Protein AF-D4ZJZ7-F1 (afdb_monomer)

Sequence (142 aa):
MDLTLYVKFFLGLVAIINPVGLLPVFVTLTSHQNDIERNHTGKVANFAVVVILLVTIFAGQHILNMFSISLSAFRIAGGSLISIIAMSMLQGKLGEVKRNKEEDRESSGMESVAVVPLALPLMAGPGAISSVIVSAAENTPL

Organism: Shewanella violacea (strain JCM 10179 / CIP 106290 / LMG 19151 / DSS12) (NCBI:txid637905)

Secondary structure (DSSP, 8-state):
--HHHHHHHHHHHHHHH-HHHHHHHHHHHTTTS-HHHHHHHHHHHHHHHHHHHHHHHHHHHHHHHHTT--HHHHHHHHHHHHHHHHHHHHTTGGGTTT--TTGGGT--SHHHHIIIIIIIIIIS-HHHHHHHHHHHHHH---

Radius of gyration: 16.48 Å; Cα contacts (8 Å, |Δi|>4): 93; chains: 1; bounding box: 47×32×45 Å

Foldseek 3Di:
DPVVLVVVLVVVLCVLLVVVVCVVVLCVLCVVPDPVLSVVLQVLLVVLLVVLLVCLLPCVVVVCVVVVHDLVNLLVVLVVVSVVVVVCVVVVNPVPVQPPVVVVPPDPDSSCVSVPPRNPCNRVNSNSSSSSNSSSVVPDDD

Mean predicted aligned error: 7.17 Å

InterPro domains:
  IPR002771 Multiple antibiotic resistance (MarC)-related [PF01914] (4-139)
  IPR002771 Multiple antibiotic resistance (MarC)-related [PTHR33508] (2-139)
  IPR002771 Multiple antibiotic resistance (MarC)-related [TIGR00427] (1-139)

Structure (mmCIF, N/CA/C/O backbone):
data_AF-D4ZJZ7-F1
#
_entry.id   AF-D4ZJZ7-F1
#
loop_
_atom_site.group_PDB
_atom_site.id
_atom_site.type_symbol
_atom_site.label_atom_id
_atom_site.label_alt_id
_atom_site.label_comp_id
_atom_site.label_asym_id
_atom_site.label_entity_id
_atom_site.label_seq_id
_atom_site.pdbx_PDB_ins_code
_atom_site.Cartn_x
_atom_site.Cartn_y
_atom_site.Cartn_z
_atom_site.occupancy
_atom_site.B_iso_or_equiv
_atom_site.auth_seq_id
_atom_site.auth_comp_id
_atom_site.auth_asym_id
_atom_site.auth_atom_id
_atom_site.pdbx_PDB_model_num
ATOM 1 N N . MET A 1 1 ? -25.473 -5.967 2.820 1.00 59.66 1 MET A N 1
ATOM 2 C CA . MET A 1 1 ? -24.189 -5.544 2.225 1.00 59.66 1 MET A CA 1
ATOM 3 C C . MET A 1 1 ? -24.482 -4.457 1.215 1.00 59.66 1 MET A C 1
ATOM 5 O O . MET A 1 1 ? -25.164 -4.730 0.236 1.00 59.66 1 MET A O 1
ATOM 9 N N . ASP A 1 2 ? -24.054 -3.229 1.486 1.00 82.44 2 ASP A N 1
ATOM 10 C CA . ASP A 1 2 ? -24.310 -2.098 0.596 1.00 82.44 2 ASP A CA 1
ATOM 11 C C . ASP A 1 2 ? -23.250 -2.094 -0.516 1.00 82.44 2 ASP A C 1
ATOM 13 O O . ASP A 1 2 ? -22.103 -1.708 -0.294 1.00 82.44 2 ASP A O 1
ATOM 17 N N . LEU A 1 3 ? -23.598 -2.600 -1.706 1.00 85.81 3 LEU A N 1
ATOM 18 C CA . LEU A 1 3 ? -22.697 -2.666 -2.870 1.00 85.81 3 LEU A CA 1
ATOM 19 C C . LEU A 1 3 ? -22.054 -1.300 -3.164 1.00 85.81 3 LEU A C 1
ATOM 21 O O . LEU A 1 3 ? -20.886 -1.216 -3.543 1.00 85.81 3 LEU A O 1
ATOM 25 N N . THR A 1 4 ? -22.804 -0.228 -2.914 1.00 88.69 4 THR A N 1
ATOM 26 C CA . THR A 1 4 ? -22.370 1.163 -3.051 1.00 88.69 4 THR A CA 1
ATOM 27 C C . THR A 1 4 ? -21.122 1.467 -2.226 1.00 88.69 4 THR A C 1
ATOM 29 O O . THR A 1 4 ? -20.234 2.183 -2.692 1.00 88.69 4 THR A O 1
ATOM 32 N N . LEU A 1 5 ? -21.033 0.928 -1.007 1.00 86.31 5 LEU A N 1
ATOM 33 C CA . LEU A 1 5 ? -19.902 1.146 -0.110 1.00 86.31 5 LEU A CA 1
ATOM 34 C C . LEU A 1 5 ? -18.630 0.496 -0.662 1.00 86.31 5 LEU A C 1
ATOM 36 O O . LEU A 1 5 ? -17.591 1.151 -0.743 1.00 86.31 5 LEU A O 1
ATOM 40 N N . TYR A 1 6 ? -18.724 -0.761 -1.100 1.00 86.88 6 TYR A N 1
ATOM 41 C CA . TYR A 1 6 ? -17.584 -1.485 -1.665 1.00 86.88 6 TYR A CA 1
ATOM 42 C C . TYR A 1 6 ? -17.080 -0.844 -2.956 1.00 86.88 6 TYR A C 1
ATOM 44 O O . TYR A 1 6 ? -15.872 -0.711 -3.138 1.00 86.88 6 TYR A O 1
ATOM 52 N N . VAL A 1 7 ? -17.985 -0.379 -3.823 1.00 91.69 7 VAL A N 1
ATOM 53 C CA . VAL A 1 7 ? -17.611 0.336 -5.052 1.00 91.69 7 VAL A CA 1
ATOM 54 C C . VAL A 1 7 ? -16.898 1.650 -4.728 1.00 91.69 7 VAL A C 1
ATOM 56 O O . VAL A 1 7 ? -15.852 1.931 -5.309 1.00 91.69 7 VAL A O 1
ATOM 59 N N . LYS A 1 8 ? -17.407 2.443 -3.775 1.00 90.19 8 LYS A N 1
ATOM 60 C CA . LYS A 1 8 ? -16.751 3.692 -3.345 1.00 90.19 8 LYS A CA 1
ATOM 61 C C . LYS A 1 8 ? -15.355 3.438 -2.784 1.00 90.19 8 LYS A C 1
ATOM 63 O O . LYS A 1 8 ? -14.417 4.138 -3.159 1.00 90.19 8 LYS A O 1
ATOM 68 N N . PHE A 1 9 ? -15.217 2.433 -1.921 1.00 90.38 9 PHE A N 1
ATOM 69 C CA . PHE A 1 9 ? -13.924 2.061 -1.358 1.00 90.38 9 PHE A CA 1
ATOM 70 C C . PHE A 1 9 ? -12.950 1.591 -2.441 1.00 90.38 9 PHE A C 1
ATOM 72 O O . PHE A 1 9 ? -11.819 2.064 -2.487 1.00 90.38 9 PHE A O 1
ATOM 79 N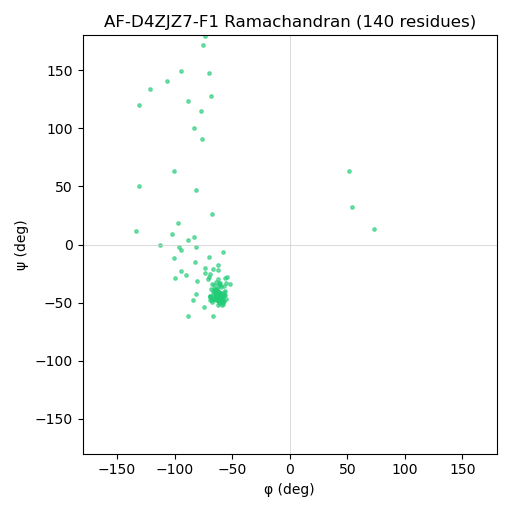 N . PHE A 1 10 ? -13.399 0.726 -3.353 1.00 90.56 10 PHE A N 1
ATOM 80 C CA . PHE A 1 10 ? -12.587 0.244 -4.466 1.00 90.56 10 PHE A CA 1
ATOM 81 C C . PHE A 1 10 ? -12.087 1.392 -5.350 1.00 90.56 10 PHE A C 1
ATOM 83 O O . PHE A 1 10 ? -10.896 1.472 -5.638 1.00 90.56 10 PHE A O 1
ATOM 90 N N . LEU A 1 11 ? -12.969 2.322 -5.730 1.00 93.56 11 LEU A N 1
ATOM 91 C CA . LEU A 1 11 ? -12.586 3.500 -6.511 1.00 93.56 11 LEU A CA 1
ATOM 92 C C . LEU A 1 11 ? -11.592 4.391 -5.754 1.00 93.56 11 LEU A C 1
ATOM 94 O O . LEU A 1 11 ? -10.615 4.853 -6.342 1.00 93.56 11 LEU A O 1
ATOM 98 N N . GLY A 1 12 ? -11.803 4.593 -4.449 1.00 91.88 12 GLY A N 1
ATOM 99 C CA . GLY A 1 12 ? -10.862 5.314 -3.592 1.00 91.88 12 GLY A CA 1
ATOM 100 C C . GLY A 1 12 ? -9.493 4.636 -3.533 1.00 91.88 12 GLY A C 1
ATOM 101 O O . GLY A 1 12 ? -8.467 5.294 -3.683 1.00 91.88 12 GLY A O 1
ATOM 102 N N . LEU A 1 13 ? -9.464 3.311 -3.397 1.00 91.69 13 LEU A N 1
ATOM 103 C CA . LEU A 1 13 ? -8.234 2.528 -3.364 1.00 91.69 13 LEU A CA 1
ATOM 104 C C . LEU A 1 13 ? -7.480 2.599 -4.700 1.00 91.69 13 LEU A C 1
ATOM 106 O O . LEU A 1 13 ? -6.269 2.803 -4.699 1.00 91.69 13 LEU A O 1
ATOM 110 N N . VAL A 1 14 ? -8.179 2.507 -5.837 1.00 91.94 14 VAL A N 1
ATOM 111 C CA . VAL A 1 14 ? -7.579 2.682 -7.174 1.00 91.94 14 VAL A CA 1
ATOM 112 C C . VAL A 1 14 ? -6.978 4.080 -7.329 1.00 91.94 14 VAL A C 1
ATOM 114 O O . VAL A 1 14 ? -5.867 4.209 -7.846 1.00 91.94 14 VAL A O 1
ATOM 117 N N . ALA A 1 15 ? -7.669 5.118 -6.850 1.00 90.75 15 ALA A N 1
ATOM 118 C CA . ALA A 1 15 ? -7.161 6.486 -6.881 1.00 90.75 15 ALA A CA 1
ATOM 119 C C . ALA A 1 15 ? -5.893 6.655 -6.025 1.00 90.75 15 ALA A C 1
ATOM 121 O O . ALA A 1 15 ? -4.952 7.318 -6.452 1.00 90.75 15 ALA A O 1
ATOM 122 N N . ILE A 1 16 ? -5.846 6.020 -4.850 1.00 89.06 16 ILE A N 1
ATOM 123 C CA . ILE A 1 16 ? -4.690 6.057 -3.944 1.00 89.06 16 ILE A CA 1
ATOM 124 C C . ILE A 1 16 ? -3.494 5.294 -4.520 1.00 89.06 16 ILE A C 1
ATOM 126 O O . ILE A 1 16 ? -2.374 5.795 -4.464 1.00 89.06 16 ILE A O 1
ATOM 130 N N . ILE A 1 17 ? -3.718 4.097 -5.071 1.00 90.56 17 ILE A N 1
ATOM 131 C CA . ILE A 1 17 ? -2.660 3.283 -5.690 1.00 90.56 17 ILE A CA 1
ATOM 132 C C . ILE A 1 17 ? -2.104 3.980 -6.938 1.00 90.56 17 I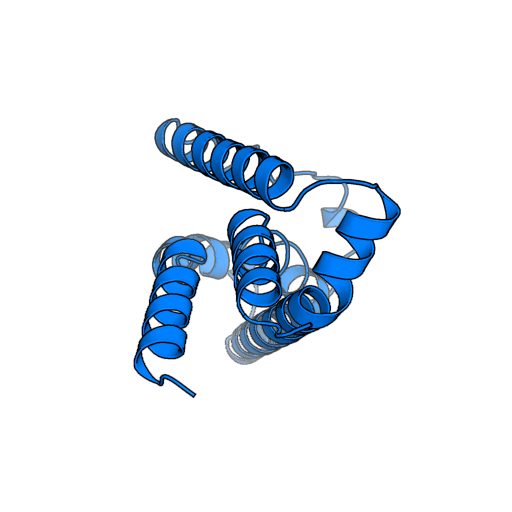LE A C 1
ATOM 134 O O . ILE A 1 17 ? -0.913 3.883 -7.211 1.00 90.56 17 ILE A O 1
ATOM 138 N N . ASN A 1 18 ? -2.953 4.694 -7.685 1.00 90.44 18 ASN A N 1
ATOM 139 C CA . ASN A 1 18 ? -2.585 5.426 -8.896 1.00 90.44 18 ASN A CA 1
ATOM 140 C C . ASN A 1 18 ? -1.807 4.559 -9.918 1.00 90.44 18 ASN A C 1
ATOM 142 O O . ASN A 1 18 ? -0.651 4.850 -10.247 1.00 90.44 18 ASN A O 1
ATOM 146 N N . PRO A 1 19 ? -2.429 3.493 -10.461 1.00 88.38 19 PRO A N 1
ATOM 147 C CA . PRO A 1 19 ? -1.754 2.575 -11.379 1.00 88.38 19 PRO A CA 1
ATOM 148 C C . PRO A 1 19 ? -1.246 3.272 -12.648 1.00 88.38 19 PRO A C 1
ATOM 150 O O . PRO A 1 19 ? -0.186 2.920 -13.158 1.00 88.38 19 PRO A O 1
ATOM 153 N N . VAL A 1 20 ? -1.960 4.295 -13.134 1.00 89.69 20 VAL A N 1
ATOM 154 C CA . VAL A 1 20 ? -1.558 5.076 -14.315 1.00 89.69 20 VAL A CA 1
ATOM 155 C C . VAL A 1 20 ? -0.271 5.853 -14.040 1.00 89.69 20 VAL A C 1
ATOM 157 O O . VAL A 1 20 ? 0.657 5.809 -14.846 1.00 89.69 20 VAL A O 1
ATOM 160 N N . GLY A 1 21 ? -0.176 6.514 -12.883 1.00 86.88 21 GLY A N 1
ATOM 161 C CA . GLY A 1 21 ? 1.035 7.224 -12.469 1.00 86.88 21 GLY A CA 1
ATOM 162 C C . GLY A 1 21 ? 2.228 6.305 -12.194 1.00 86.88 21 GLY A C 1
ATOM 163 O O . GLY A 1 21 ? 3.369 6.754 -12.269 1.00 86.88 21 GLY A O 1
ATOM 164 N N . LEU A 1 22 ? 1.985 5.020 -11.922 1.00 88.25 22 LEU A N 1
ATOM 165 C CA . LEU A 1 22 ? 3.025 4.010 -11.721 1.00 88.25 22 LEU A CA 1
ATOM 166 C C . LEU A 1 22 ? 3.579 3.418 -13.026 1.00 88.25 22 LEU A C 1
ATOM 168 O O . LEU A 1 22 ? 4.657 2.823 -12.992 1.00 88.25 22 LEU A O 1
ATOM 172 N N . LEU A 1 23 ? 2.914 3.602 -14.175 1.00 90.75 23 LEU A N 1
ATOM 173 C CA . LEU A 1 23 ? 3.365 3.041 -15.459 1.00 90.75 23 LEU A CA 1
ATOM 174 C C . LEU A 1 23 ? 4.807 3.434 -15.831 1.00 90.75 23 LEU A C 1
ATOM 176 O O . LEU A 1 23 ? 5.573 2.533 -16.176 1.00 90.75 23 LEU A O 1
ATOM 180 N N . PRO A 1 24 ? 5.241 4.710 -15.728 1.00 86.94 24 PRO A N 1
ATOM 181 C CA . PRO A 1 24 ? 6.621 5.078 -16.053 1.00 86.94 24 PRO A CA 1
ATOM 182 C C . PRO A 1 24 ? 7.643 4.389 -15.144 1.00 86.94 24 PRO A C 1
ATOM 184 O O . PRO A 1 24 ? 8.718 3.996 -15.598 1.00 86.94 24 PRO A O 1
ATOM 187 N N . VAL A 1 25 ? 7.298 4.194 -13.867 1.00 86.81 25 VAL A N 1
ATOM 188 C CA . VAL A 1 25 ? 8.152 3.500 -12.895 1.00 86.81 25 VAL A CA 1
ATOM 189 C C . VAL A 1 25 ? 8.248 2.016 -13.241 1.00 86.81 25 VAL A C 1
ATOM 191 O O . VAL A 1 25 ? 9.349 1.475 -13.297 1.00 86.81 25 VAL A O 1
ATOM 194 N N . PHE A 1 26 ? 7.121 1.372 -13.555 1.00 89.31 26 PHE A N 1
ATOM 195 C CA . PHE A 1 26 ? 7.091 -0.025 -13.987 1.00 89.31 26 PHE A CA 1
ATOM 196 C C . PHE A 1 26 ? 7.918 -0.251 -15.258 1.00 89.31 26 PHE A C 1
ATOM 198 O O . PHE A 1 26 ? 8.750 -1.155 -15.294 1.00 89.31 26 PHE A O 1
ATOM 205 N N . VAL A 1 27 ? 7.750 0.598 -16.277 1.00 90.00 27 VAL A N 1
ATOM 206 C CA . VAL A 1 27 ? 8.529 0.524 -17.525 1.00 90.00 27 VAL A CA 1
ATOM 207 C C . VAL A 1 27 ? 10.020 0.722 -17.255 1.00 90.00 27 VAL A C 1
ATOM 209 O O . VAL A 1 27 ? 10.838 -0.002 -17.812 1.00 90.00 27 VAL A O 1
ATOM 212 N N . THR A 1 28 ? 10.386 1.648 -16.366 1.00 86.19 28 THR A N 1
ATOM 213 C CA . THR A 1 28 ? 11.794 1.892 -16.014 1.00 86.19 28 THR A CA 1
ATOM 214 C C . THR A 1 28 ? 12.416 0.673 -15.326 1.00 86.19 28 THR A C 1
ATOM 216 O O . THR A 1 28 ? 13.496 0.232 -15.718 1.00 86.19 28 THR A O 1
ATOM 219 N N . LEU A 1 29 ? 11.721 0.084 -14.348 1.00 84.31 29 LEU A N 1
ATOM 220 C CA . LEU A 1 29 ? 12.201 -1.069 -13.575 1.00 84.31 29 LEU A CA 1
ATOM 221 C C . LEU A 1 29 ? 12.252 -2.369 -14.390 1.00 84.31 29 LEU A C 1
ATOM 223 O O . LEU A 1 29 ? 13.079 -3.232 -14.117 1.00 84.31 29 LEU A O 1
ATOM 227 N N . THR A 1 30 ? 11.399 -2.499 -15.406 1.00 87.88 30 THR A N 1
ATOM 228 C CA . THR A 1 30 ? 11.318 -3.687 -16.275 1.00 87.88 30 THR A CA 1
ATOM 229 C C . THR A 1 30 ? 11.987 -3.486 -17.637 1.00 87.88 30 THR A C 1
ATOM 231 O O . THR A 1 30 ? 11.885 -4.341 -18.509 1.00 87.88 30 THR A O 1
ATOM 234 N N . SER A 1 31 ? 12.708 -2.378 -17.834 1.00 87.94 31 SER A N 1
ATOM 235 C CA . SER A 1 31 ? 13.305 -2.004 -19.129 1.00 87.94 31 SER A CA 1
ATOM 236 C C . SER A 1 31 ? 14.345 -2.998 -19.664 1.00 87.94 31 SER A C 1
ATOM 238 O O . SER A 1 31 ? 14.575 -3.049 -20.869 1.00 87.94 31 SER A O 1
ATOM 240 N N . HIS A 1 32 ? 14.938 -3.806 -18.786 1.00 85.50 32 HIS A N 1
ATOM 241 C CA . HIS A 1 32 ? 15.948 -4.817 -19.113 1.00 85.50 32 HIS A CA 1
ATOM 242 C C . HIS A 1 32 ? 15.349 -6.218 -19.342 1.00 85.50 32 HIS A C 1
ATOM 244 O O . HIS A 1 32 ? 16.087 -7.146 -19.661 1.00 85.50 32 HIS A O 1
ATOM 250 N N . GLN A 1 33 ? 14.039 -6.383 -19.134 1.00 88.38 33 GLN A N 1
ATOM 251 C CA . GLN A 1 33 ? 13.335 -7.663 -19.216 1.00 88.38 33 GLN A CA 1
ATOM 252 C C . GLN A 1 33 ? 12.723 -7.872 -20.603 1.00 88.38 33 GLN A C 1
ATOM 254 O O . GLN A 1 33 ? 12.279 -6.922 -21.252 1.00 88.38 33 GLN A O 1
ATOM 259 N N . ASN A 1 34 ? 12.628 -9.128 -21.038 1.00 92.06 34 ASN A N 1
ATOM 260 C CA . ASN A 1 34 ? 11.827 -9.472 -22.213 1.00 92.06 34 ASN A CA 1
ATOM 261 C C . ASN A 1 34 ? 10.313 -9.446 -21.894 1.00 92.06 34 ASN A C 1
ATOM 263 O O . ASN A 1 34 ? 9.895 -9.321 -20.742 1.00 92.06 34 ASN A O 1
ATOM 267 N N . ASP A 1 35 ? 9.457 -9.573 -22.912 1.00 92.50 35 ASP A N 1
ATOM 268 C CA . ASP A 1 35 ? 7.999 -9.460 -22.735 1.00 92.50 35 ASP A CA 1
ATOM 269 C C . ASP A 1 35 ? 7.400 -10.511 -21.786 1.00 92.50 35 ASP A C 1
ATOM 271 O O . ASP A 1 35 ? 6.455 -10.217 -21.045 1.00 92.50 35 ASP A O 1
ATOM 275 N N . ILE A 1 36 ? 7.945 -11.730 -21.793 1.00 93.81 36 ILE A N 1
ATOM 276 C CA . ILE A 1 36 ? 7.478 -12.831 -20.941 1.00 93.81 36 ILE A CA 1
ATOM 277 C C . ILE A 1 36 ? 7.829 -12.525 -19.484 1.00 93.81 36 ILE A C 1
ATOM 279 O O . ILE A 1 36 ? 6.971 -12.610 -18.603 1.00 93.81 36 ILE A O 1
ATOM 283 N N . GLU A 1 37 ? 9.073 -12.114 -19.251 1.00 90.81 37 GLU A N 1
ATOM 284 C CA . GLU A 1 37 ? 9.599 -11.729 -17.945 1.00 90.81 37 GLU A CA 1
ATOM 285 C C . GLU A 1 37 ? 8.839 -10.536 -17.362 1.00 90.81 37 GLU A C 1
ATOM 287 O O . GLU A 1 37 ? 8.378 -10.591 -16.222 1.00 90.81 37 GLU A O 1
ATOM 292 N N . ARG A 1 38 ? 8.606 -9.498 -18.172 1.00 92.38 38 ARG A N 1
ATOM 293 C CA . ARG A 1 38 ? 7.852 -8.308 -17.768 1.00 92.38 38 ARG A CA 1
ATOM 294 C C . ARG A 1 38 ? 6.417 -8.644 -17.370 1.00 92.38 38 ARG A C 1
ATOM 296 O O . ARG A 1 38 ? 5.915 -8.139 -16.364 1.00 92.38 38 ARG A O 1
ATOM 303 N N . ASN A 1 39 ? 5.746 -9.513 -18.129 1.00 93.44 39 ASN A N 1
ATOM 304 C CA . ASN A 1 39 ? 4.397 -9.969 -17.788 1.00 93.44 39 ASN A CA 1
ATOM 305 C C . ASN A 1 39 ? 4.393 -10.806 -16.497 1.00 93.44 39 ASN A C 1
ATOM 307 O O . ASN A 1 39 ? 3.484 -10.678 -15.677 1.00 93.44 39 ASN A O 1
ATOM 311 N N . HIS A 1 40 ? 5.418 -11.637 -16.288 1.00 92.81 40 HIS A N 1
ATOM 312 C CA . HIS A 1 40 ? 5.589 -12.382 -15.044 1.00 92.81 40 HIS A CA 1
ATOM 313 C C . HIS A 1 40 ? 5.766 -11.440 -13.844 1.00 92.81 40 HIS A C 1
ATOM 315 O O . HIS A 1 40 ? 5.014 -11.546 -12.878 1.00 92.81 40 HIS A O 1
ATOM 321 N N . THR A 1 41 ? 6.671 -10.460 -13.933 1.00 91.94 41 THR A N 1
ATOM 322 C CA . THR A 1 41 ? 6.873 -9.440 -12.893 1.00 91.94 41 THR A CA 1
ATOM 323 C C . THR A 1 41 ? 5.574 -8.694 -12.576 1.00 91.94 41 THR A C 1
ATOM 325 O O . THR A 1 41 ? 5.234 -8.543 -11.404 1.00 91.94 41 THR A O 1
ATOM 328 N N . GLY A 1 42 ? 4.791 -8.301 -13.588 1.00 93.19 42 GLY A N 1
ATOM 329 C CA . GLY A 1 42 ? 3.483 -7.669 -13.378 1.00 93.19 42 GLY A CA 1
ATOM 330 C C . GLY A 1 42 ? 2.482 -8.563 -12.633 1.00 93.19 42 GLY A C 1
ATOM 331 O O . GLY A 1 42 ? 1.786 -8.100 -11.729 1.00 93.19 42 GLY A O 1
ATOM 332 N N . LYS A 1 43 ? 2.428 -9.861 -12.959 1.00 94.88 43 LYS A N 1
ATOM 333 C CA . LYS A 1 43 ? 1.561 -10.829 -12.264 1.00 94.88 43 LYS A CA 1
ATOM 334 C C . LYS A 1 43 ? 1.973 -11.028 -10.809 1.00 94.88 43 LYS A C 1
ATOM 336 O O . LYS A 1 43 ? 1.107 -10.980 -9.938 1.00 94.88 43 LYS A O 1
ATOM 341 N N . VAL A 1 44 ? 3.267 -11.216 -10.551 1.00 94.44 44 VAL A N 1
ATOM 342 C CA . VAL A 1 44 ? 3.799 -11.386 -9.191 1.00 94.44 44 VAL A CA 1
ATOM 343 C C . VAL A 1 44 ? 3.541 -10.132 -8.357 1.00 94.44 44 VAL A C 1
ATOM 345 O O . VAL A 1 44 ? 3.055 -10.249 -7.237 1.00 94.44 44 VAL A O 1
ATOM 348 N N . ALA A 1 45 ? 3.767 -8.938 -8.915 1.00 93.81 45 ALA A N 1
ATOM 349 C CA . ALA A 1 45 ? 3.506 -7.678 -8.221 1.00 93.81 45 ALA A CA 1
ATOM 350 C C . ALA A 1 45 ? 2.023 -7.533 -7.846 1.00 93.81 45 ALA A C 1
ATOM 352 O O . ALA A 1 45 ? 1.697 -7.267 -6.690 1.00 93.81 45 ALA A O 1
ATOM 353 N N . ASN A 1 46 ? 1.110 -7.779 -8.792 1.00 94.06 46 ASN A N 1
ATOM 354 C CA . ASN A 1 46 ? -0.331 -7.723 -8.534 1.00 94.06 46 ASN A CA 1
ATOM 355 C C . ASN A 1 46 ? -0.768 -8.741 -7.475 1.00 94.06 46 ASN A C 1
ATOM 357 O O . ASN A 1 46 ? -1.540 -8.407 -6.577 1.00 94.06 46 ASN A O 1
ATOM 361 N N . PHE A 1 47 ? -0.261 -9.973 -7.561 1.00 95.50 47 PHE A N 1
ATOM 362 C CA . PHE A 1 47 ? -0.556 -11.012 -6.580 1.00 95.50 47 PHE A CA 1
ATOM 363 C C . PHE A 1 47 ? -0.052 -10.625 -5.186 1.00 95.50 47 PHE A C 1
ATOM 365 O O . PHE A 1 47 ? -0.810 -10.696 -4.220 1.00 95.50 47 PHE A O 1
ATOM 372 N N . ALA A 1 48 ? 1.186 -10.138 -5.085 1.00 94.88 48 ALA A N 1
ATOM 373 C CA . ALA A 1 48 ? 1.760 -9.665 -3.833 1.00 94.88 48 ALA A CA 1
ATOM 374 C C . ALA A 1 48 ? 0.922 -8.533 -3.222 1.00 94.88 48 ALA A C 1
ATOM 376 O O . ALA A 1 48 ? 0.611 -8.586 -2.037 1.00 94.88 48 ALA A O 1
ATOM 377 N N . VAL A 1 49 ? 0.479 -7.553 -4.019 1.00 95.19 49 VAL A N 1
ATOM 378 C CA . VAL A 1 49 ? -0.393 -6.464 -3.541 1.00 95.19 49 VAL A CA 1
ATOM 379 C C . VAL A 1 49 ? -1.696 -7.005 -2.972 1.00 95.19 49 VAL A C 1
ATOM 381 O O . VAL A 1 49 ? -2.085 -6.610 -1.876 1.00 95.19 49 VAL A O 1
ATOM 384 N N . VAL A 1 50 ? -2.354 -7.935 -3.666 1.00 94.62 50 VAL A N 1
ATOM 385 C CA . VAL A 1 50 ? -3.580 -8.567 -3.159 1.00 94.62 50 VAL A CA 1
ATOM 386 C C . VAL A 1 50 ? -3.317 -9.262 -1.824 1.00 94.62 50 VAL A C 1
ATOM 388 O O . VAL A 1 50 ? -4.059 -9.033 -0.873 1.00 94.62 50 VAL A O 1
ATOM 391 N N . VAL A 1 51 ? -2.245 -10.051 -1.719 1.00 95.88 51 VAL A N 1
ATOM 392 C CA . VAL A 1 51 ? -1.874 -10.737 -0.472 1.00 95.88 51 VAL A CA 1
ATOM 393 C C . VAL A 1 51 ? -1.618 -9.735 0.655 1.00 95.88 51 VAL A C 1
ATOM 395 O O . VAL A 1 51 ? -2.168 -9.894 1.741 1.00 95.88 51 VAL A O 1
ATOM 398 N N . ILE A 1 52 ? -0.846 -8.676 0.404 1.00 95.50 52 ILE A N 1
ATOM 399 C CA . ILE A 1 52 ? -0.529 -7.651 1.406 1.00 95.50 52 ILE A CA 1
ATOM 400 C C . ILE A 1 52 ? -1.799 -6.956 1.898 1.00 95.50 52 ILE A C 1
ATOM 402 O O . ILE A 1 52 ? -1.983 -6.797 3.106 1.00 95.50 52 ILE A O 1
ATOM 406 N N . LEU A 1 53 ? -2.689 -6.546 0.991 1.00 94.12 53 LEU A N 1
ATOM 407 C CA . LEU A 1 53 ? -3.926 -5.866 1.371 1.00 94.12 53 LEU A CA 1
ATOM 408 C C . LEU A 1 53 ? -4.887 -6.815 2.097 1.00 94.12 53 LEU A C 1
ATOM 410 O O . LEU A 1 53 ? -5.488 -6.405 3.084 1.00 94.12 53 LEU A O 1
ATOM 414 N N . LEU A 1 54 ? -4.981 -8.087 1.691 1.00 94.50 54 LEU A N 1
ATOM 415 C CA . LEU A 1 54 ? -5.759 -9.097 2.417 1.00 94.50 54 LEU A CA 1
ATOM 416 C C . LEU A 1 54 ? -5.224 -9.303 3.836 1.00 94.50 54 LEU A C 1
ATOM 418 O O . LEU A 1 54 ? -5.989 -9.224 4.792 1.00 94.50 54 LEU A O 1
ATOM 422 N N . VAL A 1 55 ? -3.913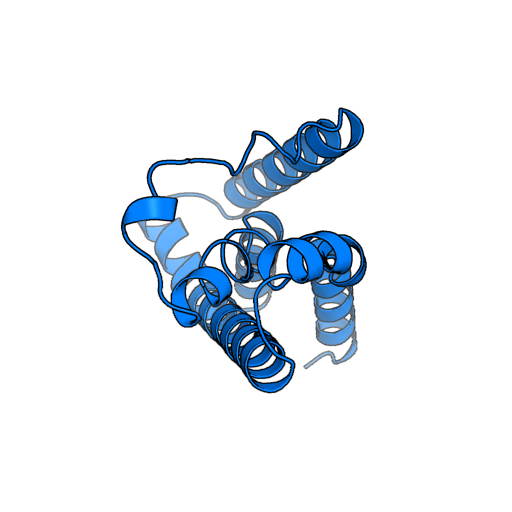 -9.498 3.994 1.00 95.44 55 VAL A N 1
ATOM 423 C CA . VAL A 1 55 ? -3.280 -9.601 5.317 1.00 95.44 55 VAL A CA 1
ATOM 424 C C . VAL A 1 55 ? -3.559 -8.346 6.140 1.00 95.44 55 VAL A C 1
ATOM 426 O O . VAL A 1 55 ? -3.883 -8.448 7.317 1.00 95.44 55 VAL A O 1
ATOM 429 N N . THR A 1 56 ? -3.508 -7.167 5.522 1.00 94.12 56 T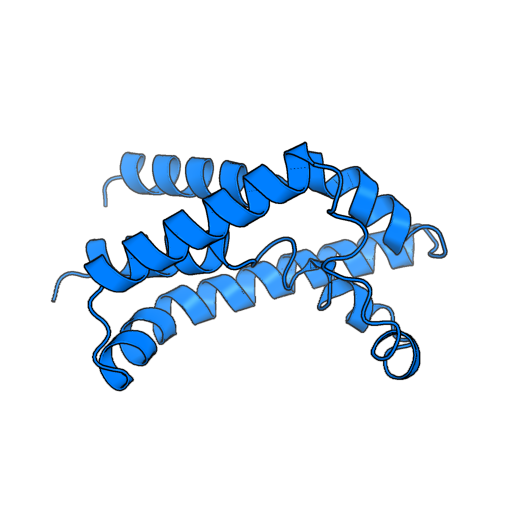HR A N 1
ATOM 430 C CA . THR A 1 56 ? -3.788 -5.888 6.184 1.00 94.12 56 THR A CA 1
ATOM 431 C C . THR A 1 56 ? -5.232 -5.792 6.687 1.00 94.12 56 THR A C 1
ATOM 433 O O . THR A 1 56 ? -5.441 -5.298 7.794 1.00 94.12 56 THR A O 1
ATOM 436 N N . ILE A 1 57 ? -6.215 -6.292 5.926 1.00 92.44 57 ILE A N 1
ATOM 437 C CA . ILE A 1 57 ? -7.626 -6.348 6.350 1.00 92.44 57 ILE A CA 1
ATOM 438 C C . ILE A 1 57 ? -7.759 -7.133 7.657 1.00 92.44 57 ILE A C 1
ATOM 440 O O . ILE A 1 57 ? -8.405 -6.663 8.588 1.00 92.44 57 ILE A O 1
ATOM 444 N N . PHE A 1 58 ? -7.141 -8.316 7.733 1.00 92.31 58 PHE A N 1
ATOM 445 C CA . PHE A 1 58 ? -7.297 -9.199 8.890 1.00 92.31 58 PHE A CA 1
ATOM 446 C C . PHE A 1 58 ? -6.392 -8.810 10.061 1.00 92.31 58 PHE A C 1
ATOM 448 O O . PHE A 1 58 ? -6.836 -8.816 11.201 1.00 92.31 58 PHE A O 1
ATOM 455 N N . ALA A 1 59 ? -5.130 -8.465 9.810 1.00 94.00 59 ALA A N 1
ATOM 456 C CA . ALA A 1 59 ? -4.136 -8.233 10.857 1.00 94.00 59 ALA A CA 1
ATOM 457 C C . ALA A 1 59 ? -4.076 -6.776 11.340 1.00 94.00 59 ALA A C 1
ATOM 459 O O . ALA A 1 59 ? -3.676 -6.526 12.476 1.00 94.00 59 ALA A O 1
ATOM 460 N N . GLY A 1 60 ? -4.462 -5.806 10.506 1.00 92.50 60 GLY A N 1
ATOM 461 C CA . GLY A 1 60 ? -4.211 -4.386 10.755 1.00 92.50 60 GLY A CA 1
ATOM 462 C C . GLY A 1 60 ? -4.804 -3.873 12.065 1.00 92.50 60 GLY A C 1
ATOM 463 O O . GLY A 1 60 ? -4.088 -3.283 12.873 1.00 92.50 60 GLY A O 1
ATOM 464 N N . GLN A 1 61 ? -6.085 -4.154 12.323 1.00 91.25 61 GLN A N 1
ATOM 465 C CA . GLN A 1 61 ? -6.740 -3.717 13.560 1.00 91.25 61 GLN A CA 1
ATOM 466 C C . GLN A 1 61 ? -6.135 -4.385 14.805 1.00 91.25 61 GLN A C 1
ATOM 468 O O . GLN A 1 61 ? -5.966 -3.731 15.833 1.00 91.25 61 GLN A O 1
ATOM 473 N N . HIS A 1 62 ? -5.763 -5.667 14.719 1.00 92.81 62 HIS A N 1
ATOM 474 C CA . HIS A 1 62 ? -5.101 -6.365 15.823 1.00 92.81 62 HIS A CA 1
ATOM 475 C C . HIS A 1 62 ? -3.745 -5.742 16.156 1.00 92.81 62 HIS A C 1
ATOM 477 O O . HIS A 1 62 ? -3.435 -5.553 17.331 1.00 92.81 62 HIS A O 1
ATOM 483 N N . ILE A 1 63 ? -2.971 -5.365 15.135 1.00 93.69 63 ILE A N 1
ATOM 484 C CA . ILE A 1 63 ? -1.695 -4.669 15.312 1.00 93.69 63 ILE A CA 1
ATOM 485 C C . ILE A 1 63 ? -1.921 -3.319 16.005 1.00 93.69 63 ILE A C 1
ATOM 487 O O . ILE A 1 63 ? -1.253 -3.033 16.997 1.00 93.69 63 ILE A O 1
ATOM 491 N N . LEU A 1 64 ? -2.886 -2.510 15.551 1.00 93.25 64 LEU A N 1
ATOM 492 C CA . LEU A 1 64 ? -3.196 -1.226 16.195 1.00 93.25 64 LEU A CA 1
ATOM 493 C C . LEU A 1 64 ? -3.573 -1.396 17.671 1.00 93.25 64 LEU A C 1
ATOM 495 O O . LEU A 1 64 ? -3.059 -0.671 18.523 1.00 93.25 64 LEU A O 1
ATOM 499 N N . ASN A 1 65 ? -4.412 -2.388 17.979 1.00 92.62 65 ASN A N 1
ATOM 500 C CA . ASN A 1 65 ? -4.828 -2.692 19.346 1.00 92.62 65 ASN A CA 1
ATOM 501 C C . ASN A 1 65 ? -3.644 -3.130 20.223 1.00 92.62 65 ASN A C 1
ATOM 503 O O . ASN A 1 65 ? -3.542 -2.691 21.366 1.00 92.62 65 ASN A O 1
ATOM 507 N N . MET A 1 66 ? -2.721 -3.940 19.690 1.00 95.44 66 MET A N 1
ATOM 508 C CA . MET A 1 66 ? -1.510 -4.370 20.401 1.00 95.44 66 MET A CA 1
ATOM 509 C C . MET A 1 66 ? -0.628 -3.181 20.807 1.00 95.44 66 MET A C 1
ATOM 511 O O . MET A 1 66 ? -0.064 -3.172 21.898 1.00 95.44 66 MET A O 1
ATOM 515 N N . PHE A 1 67 ? -0.554 -2.151 19.961 1.00 94.31 67 PHE A N 1
ATOM 516 C CA . PHE A 1 67 ? 0.169 -0.910 20.247 1.00 94.31 67 PHE A CA 1
ATOM 517 C C . PHE A 1 67 ? -0.678 0.154 20.965 1.00 94.31 67 PHE A C 1
ATOM 519 O O . PHE A 1 67 ? -0.195 1.261 21.190 1.00 94.31 67 PHE A O 1
ATOM 526 N N . SER A 1 68 ? -1.928 -0.153 21.337 1.00 94.31 68 SER A N 1
ATOM 527 C CA . SER A 1 68 ? -2.876 0.804 21.935 1.00 94.31 68 SER A CA 1
ATOM 528 C C . SER A 1 68 ? -3.074 2.081 21.100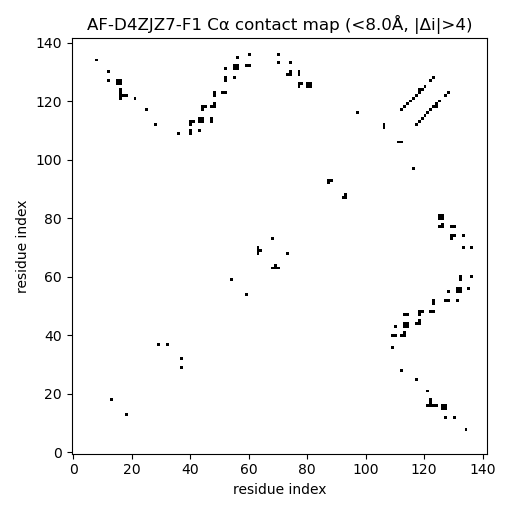 1.00 94.31 68 SER A C 1
ATOM 530 O O . SER A 1 68 ? -3.319 3.165 21.632 1.00 94.31 68 SER A O 1
ATOM 532 N N . ILE A 1 69 ? -2.973 1.963 19.773 1.00 94.31 69 ILE A N 1
ATOM 533 C CA . ILE A 1 69 ? -3.182 3.064 18.831 1.00 94.31 69 ILE A CA 1
ATOM 534 C C . ILE A 1 69 ? -4.666 3.125 18.477 1.00 94.31 69 ILE A C 1
ATOM 536 O O . ILE A 1 69 ? -5.240 2.164 17.967 1.00 94.31 69 ILE A O 1
ATOM 540 N N . SER A 1 70 ? -5.293 4.280 18.704 1.00 93.94 70 SER A N 1
ATOM 541 C CA . SER A 1 70 ? -6.682 4.482 18.297 1.00 93.94 70 SER A CA 1
ATOM 542 C C . SER A 1 70 ? -6.807 4.578 16.775 1.00 93.94 70 SER A C 1
ATOM 544 O O . SER A 1 70 ? -5.941 5.133 16.090 1.00 93.94 70 SER A O 1
ATOM 546 N N . LEU A 1 71 ? -7.934 4.103 16.239 1.00 92.06 71 LEU A N 1
ATOM 547 C CA . LEU A 1 71 ? -8.219 4.195 14.805 1.00 92.06 71 LEU A CA 1
ATOM 548 C C . LEU A 1 71 ? -8.187 5.650 14.307 1.00 92.06 71 LEU A C 1
ATOM 550 O O . LEU A 1 71 ? -7.711 5.931 13.207 1.00 92.06 71 LEU A O 1
ATOM 554 N N . SER A 1 72 ? -8.645 6.589 15.140 1.00 93.25 72 SER A N 1
ATOM 555 C CA . SER A 1 72 ? -8.604 8.026 14.858 1.00 93.25 72 SER A CA 1
ATOM 556 C C . SER A 1 72 ? -7.171 8.550 14.751 1.00 93.25 72 SER A C 1
ATOM 558 O O . SER A 1 72 ? -6.856 9.256 13.795 1.00 93.25 72 SER A O 1
ATOM 560 N N . ALA A 1 73 ? -6.286 8.178 15.684 1.00 94.06 73 ALA A N 1
ATOM 561 C CA . ALA A 1 73 ? -4.878 8.574 15.636 1.00 94.06 73 ALA A CA 1
ATOM 562 C C . ALA A 1 73 ? -4.182 8.001 14.394 1.00 94.06 73 ALA A C 1
ATOM 564 O O . ALA A 1 73 ? -3.480 8.724 13.684 1.00 94.06 73 ALA A O 1
ATOM 565 N N . PHE A 1 74 ? -4.440 6.728 14.082 1.00 94.06 74 PHE A N 1
ATOM 566 C CA . PHE A 1 74 ? -3.885 6.081 12.899 1.00 94.06 74 PHE A CA 1
ATOM 567 C C . PHE A 1 74 ? -4.347 6.746 11.594 1.00 94.06 74 PHE A C 1
ATOM 569 O O . PHE A 1 74 ? -3.535 6.972 10.699 1.00 94.06 74 PHE A O 1
ATOM 576 N N . ARG A 1 75 ? -5.625 7.139 11.496 1.00 92.12 75 ARG A N 1
ATOM 577 C CA . ARG A 1 75 ? -6.168 7.872 10.339 1.00 92.12 75 ARG A CA 1
ATOM 578 C C . ARG A 1 75 ? -5.485 9.223 10.133 1.00 92.12 75 ARG A C 1
ATOM 580 O O . ARG A 1 75 ? -5.145 9.565 9.002 1.00 92.12 75 ARG A O 1
ATOM 587 N N . ILE A 1 76 ? -5.262 9.977 11.212 1.00 94.44 76 ILE A N 1
ATOM 588 C CA . ILE A 1 76 ? -4.567 11.273 11.155 1.00 94.44 76 ILE A CA 1
ATOM 589 C C . ILE A 1 76 ? -3.118 11.079 10.691 1.00 94.44 76 ILE A C 1
ATOM 591 O O . ILE A 1 76 ? -2.653 11.796 9.801 1.00 94.44 76 ILE A O 1
ATOM 595 N N . ALA A 1 77 ? -2.415 10.086 11.244 1.00 92.62 77 ALA A N 1
ATOM 596 C CA . ALA A 1 77 ? -1.039 9.776 10.864 1.00 92.62 77 ALA A CA 1
ATOM 597 C C . ALA A 1 77 ? -0.934 9.328 9.396 1.00 92.62 77 ALA A C 1
ATOM 599 O O . ALA A 1 77 ? -0.116 9.858 8.644 1.00 92.62 77 ALA A O 1
ATOM 600 N N . GLY A 1 78 ? -1.802 8.409 8.967 1.00 90.44 78 GLY A N 1
ATOM 601 C CA . GLY A 1 78 ? -1.859 7.919 7.591 1.00 90.44 78 GLY A CA 1
ATOM 602 C C . GLY A 1 78 ? -2.153 9.032 6.584 1.00 90.44 78 GLY A C 1
ATOM 603 O O . GLY A 1 78 ? -1.428 9.180 5.602 1.00 90.44 78 GLY A O 1
ATOM 604 N N . GLY A 1 79 ? -3.151 9.879 6.856 1.00 90.56 79 GLY A N 1
ATOM 605 C CA . GLY A 1 79 ? -3.474 11.029 6.005 1.00 90.56 79 GLY A CA 1
ATOM 606 C C . GLY A 1 79 ? -2.341 12.060 5.923 1.00 90.56 79 GLY A C 1
ATOM 607 O O . GLY A 1 79 ? -2.049 12.583 4.844 1.00 90.56 79 GLY A O 1
ATOM 608 N N . SER A 1 80 ? -1.646 12.303 7.036 1.00 93.38 80 SER A N 1
ATOM 609 C CA . SER A 1 80 ? -0.472 13.185 7.072 1.00 93.38 80 SER A CA 1
ATOM 610 C C . SER A 1 80 ? 0.674 12.625 6.228 1.00 93.38 80 SER A C 1
ATOM 612 O O . SER A 1 80 ? 1.276 13.354 5.442 1.00 93.38 80 SER A O 1
ATOM 614 N N . LEU A 1 81 ? 0.932 11.316 6.314 1.00 90.50 81 LEU A N 1
ATOM 615 C CA . LEU A 1 81 ? 1.960 10.649 5.517 1.00 90.50 81 LEU A CA 1
ATOM 616 C C . LEU A 1 81 ? 1.659 10.720 4.013 1.00 90.50 81 LEU A C 1
ATOM 618 O O . LEU A 1 81 ? 2.546 11.063 3.234 1.00 90.50 81 LEU A O 1
ATOM 622 N N . ILE A 1 82 ? 0.409 10.477 3.601 1.00 88.19 82 ILE A N 1
ATOM 623 C CA . ILE A 1 82 ? -0.013 10.632 2.196 1.00 88.19 82 ILE A CA 1
ATOM 624 C C . ILE A 1 82 ? 0.194 12.078 1.729 1.00 88.19 82 ILE A C 1
ATOM 626 O O . ILE A 1 82 ? 0.697 12.301 0.630 1.00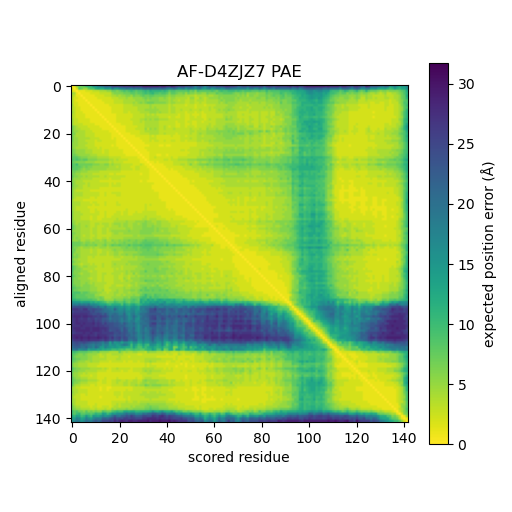 88.19 82 ILE A O 1
ATOM 630 N N . SER A 1 83 ? -0.140 13.060 2.570 1.00 89.94 83 SER A N 1
ATOM 631 C CA . SER A 1 83 ? 0.023 14.483 2.246 1.00 89.94 83 SER A CA 1
ATOM 632 C C . SER A 1 83 ? 1.493 14.858 2.042 1.00 89.94 83 SER A C 1
ATOM 634 O O . SER A 1 83 ? 1.825 15.546 1.078 1.00 89.94 83 SER A O 1
ATOM 636 N N . ILE A 1 84 ? 2.390 14.361 2.901 1.00 89.38 84 ILE A N 1
ATOM 637 C CA . ILE A 1 84 ? 3.840 14.570 2.775 1.00 89.38 84 ILE A CA 1
ATOM 638 C C . ILE A 1 84 ? 4.368 13.923 1.490 1.00 89.38 84 ILE A C 1
ATOM 640 O O . ILE A 1 84 ? 5.128 14.556 0.754 1.00 89.38 84 ILE A O 1
ATOM 644 N N . ILE A 1 85 ? 3.935 12.695 1.182 1.00 83.50 85 ILE A N 1
ATOM 645 C CA . ILE A 1 85 ? 4.296 12.012 -0.066 1.00 83.50 85 ILE A CA 1
ATOM 646 C C . ILE A 1 85 ? 3.835 12.853 -1.258 1.00 83.50 85 ILE A C 1
ATOM 648 O O . ILE A 1 85 ? 4.663 13.206 -2.092 1.00 83.50 85 ILE A O 1
ATOM 652 N N . ALA A 1 86 ? 2.570 13.271 -1.304 1.00 85.00 86 ALA A N 1
ATOM 653 C CA . ALA A 1 86 ? 2.043 14.106 -2.381 1.00 85.00 86 ALA A CA 1
ATOM 654 C C . ALA A 1 86 ? 2.831 15.422 -2.548 1.00 85.00 86 ALA A C 1
ATOM 656 O O . ALA A 1 86 ? 3.205 15.781 -3.665 1.00 85.00 86 ALA A O 1
ATOM 657 N N . MET A 1 87 ? 3.169 16.109 -1.450 1.00 88.88 87 MET A N 1
ATOM 658 C CA . MET A 1 87 ? 4.010 17.313 -1.497 1.00 88.88 87 MET A CA 1
ATOM 659 C C . MET A 1 87 ? 5.412 17.023 -2.047 1.00 88.88 87 MET A C 1
ATOM 661 O O . MET A 1 87 ? 5.925 17.793 -2.859 1.00 88.88 87 MET A O 1
ATOM 665 N N . SER A 1 88 ? 6.034 15.909 -1.654 1.00 82.31 88 SER A N 1
ATOM 666 C CA . SER A 1 88 ? 7.339 15.500 -2.190 1.00 82.31 88 SER A CA 1
ATOM 667 C C . SER A 1 88 ? 7.292 15.183 -3.691 1.00 82.31 88 SER A C 1
ATOM 669 O O . SER A 1 88 ? 8.257 15.468 -4.405 1.00 82.31 88 SER A O 1
ATOM 671 N N . MET A 1 89 ? 6.159 14.667 -4.187 1.00 79.00 89 MET A N 1
ATOM 672 C CA . MET A 1 89 ? 5.942 14.423 -5.615 1.00 79.00 89 MET A CA 1
ATOM 673 C C . MET A 1 89 ? 5.879 15.740 -6.396 1.00 79.00 89 MET A C 1
ATOM 675 O O . MET A 1 89 ? 6.522 15.848 -7.436 1.00 79.00 8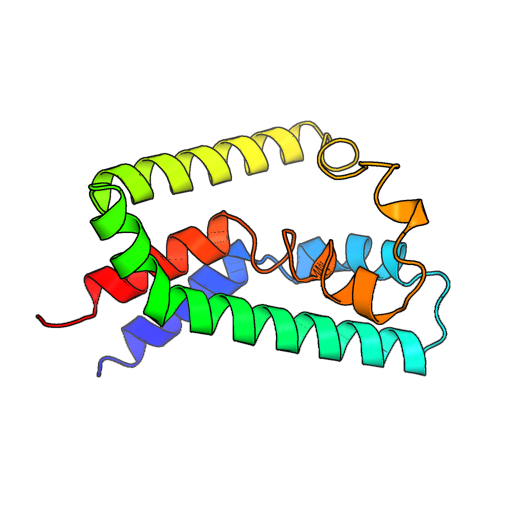9 MET A O 1
ATOM 679 N N . LEU A 1 90 ? 5.188 16.763 -5.871 1.00 84.06 90 LEU A N 1
ATOM 680 C CA . LEU A 1 90 ? 5.155 18.109 -6.470 1.00 84.06 90 LEU A CA 1
ATOM 681 C C . LEU A 1 90 ? 6.542 18.768 -6.517 1.00 84.06 90 LEU A C 1
ATOM 683 O O . LEU A 1 90 ? 6.823 19.555 -7.415 1.00 84.06 90 LEU A O 1
ATOM 687 N N . GLN A 1 91 ? 7.419 18.426 -5.572 1.00 84.19 91 GLN A N 1
ATOM 688 C CA . GLN A 1 91 ? 8.814 18.879 -5.543 1.00 84.19 91 GLN A CA 1
ATOM 689 C C . GLN A 1 91 ? 9.740 18.060 -6.462 1.00 84.19 91 GLN A C 1
ATOM 691 O O . GLN A 1 91 ? 10.933 18.346 -6.519 1.00 84.19 91 GLN A O 1
ATOM 696 N N . GLY A 1 92 ? 9.235 17.024 -7.145 1.00 71.62 92 GLY A N 1
ATOM 697 C CA . GLY A 1 92 ? 10.026 16.162 -8.029 1.00 71.62 92 GLY A CA 1
ATOM 698 C C . GLY A 1 92 ? 10.968 15.183 -7.312 1.00 71.62 92 GLY A C 1
ATOM 699 O O . GLY A 1 92 ? 11.826 14.584 -7.954 1.00 71.62 92 GLY A O 1
ATOM 700 N N . LYS A 1 93 ? 10.818 14.972 -5.996 1.00 66.75 93 LYS A N 1
ATOM 701 C CA . LYS A 1 93 ? 11.757 14.184 -5.163 1.00 66.75 93 LYS A CA 1
ATOM 702 C C . LYS A 1 93 ? 11.538 12.665 -5.186 1.00 66.75 93 LYS A C 1
ATOM 704 O O . LYS A 1 93 ? 12.208 11.929 -4.463 1.00 66.75 93 LYS A O 1
ATOM 709 N N . LEU A 1 94 ? 10.634 12.166 -6.032 1.00 56.06 94 LEU A N 1
ATOM 710 C CA . LEU A 1 94 ? 10.322 10.732 -6.161 1.00 56.06 94 LEU A CA 1
ATOM 711 C C . LEU A 1 94 ? 11.556 9.851 -6.436 1.00 56.06 94 LEU A C 1
ATOM 713 O O . LEU A 1 94 ? 11.558 8.686 -6.047 1.00 56.06 94 LEU A O 1
ATOM 717 N N . GLY A 1 95 ? 12.601 10.397 -7.072 1.00 51.12 95 GLY A N 1
ATOM 718 C CA . GLY A 1 95 ? 13.826 9.663 -7.406 1.00 51.12 95 GLY A CA 1
ATOM 719 C C . GLY A 1 95 ? 14.765 9.366 -6.228 1.00 51.12 95 GLY A C 1
ATOM 720 O O . GLY A 1 95 ? 15.577 8.450 -6.333 1.00 51.12 95 GLY A O 1
ATOM 721 N N . GLU A 1 96 ? 14.660 10.096 -5.112 1.00 47.88 96 GLU A N 1
ATOM 722 C CA . GLU A 1 96 ? 15.567 9.941 -3.959 1.00 47.88 96 GLU A CA 1
ATOM 723 C C . GLU A 1 96 ? 14.963 9.102 -2.826 1.00 47.88 96 GLU A C 1
ATOM 725 O O . GLU A 1 96 ? 15.688 8.394 -2.134 1.00 47.88 96 GLU A O 1
ATOM 730 N N . VAL A 1 97 ? 13.633 9.092 -2.674 1.00 47.09 97 VAL A N 1
ATOM 731 C CA . VAL A 1 97 ? 12.945 8.419 -1.550 1.00 47.09 97 VAL A CA 1
ATOM 732 C C . VAL A 1 97 ? 13.013 6.880 -1.627 1.00 47.09 97 VAL A C 1
ATOM 734 O O . VAL A 1 97 ? 12.680 6.202 -0.660 1.00 47.09 97 VAL A O 1
ATOM 737 N N . LYS A 1 98 ? 13.458 6.296 -2.747 1.00 49.09 98 LYS A N 1
ATOM 738 C CA . LYS A 1 98 ? 13.494 4.830 -2.943 1.00 49.09 98 LYS A CA 1
ATOM 739 C C . LYS A 1 98 ? 14.790 4.270 -3.505 1.00 49.09 98 LYS A C 1
ATOM 741 O O . LYS A 1 98 ? 14.823 3.110 -3.897 1.00 49.09 98 LYS A O 1
ATOM 746 N N . ARG A 1 99 ? 15.863 5.056 -3.561 1.00 45.62 99 ARG A N 1
ATOM 747 C CA . ARG A 1 99 ? 17.133 4.562 -4.094 1.00 45.62 99 ARG A CA 1
ATOM 748 C C . ARG A 1 99 ? 18.079 4.189 -2.964 1.00 45.62 99 ARG A C 1
ATOM 750 O O . ARG A 1 99 ? 19.145 4.783 -2.823 1.00 45.62 99 ARG A O 1
ATOM 757 N N . ASN A 1 100 ? 17.687 3.197 -2.167 1.00 44.38 100 ASN A N 1
ATOM 758 C CA . ASN A 1 100 ? 18.647 2.542 -1.293 1.00 44.38 100 ASN A CA 1
ATOM 759 C C . ASN A 1 100 ? 19.484 1.603 -2.172 1.00 44.38 100 ASN A C 1
ATOM 761 O O . ASN A 1 100 ? 19.105 0.468 -2.432 1.00 44.38 100 ASN A O 1
ATOM 765 N N . LYS A 1 101 ? 20.606 2.116 -2.695 1.00 46.38 101 LYS A N 1
ATOM 766 C CA . LYS A 1 101 ? 21.538 1.392 -3.586 1.00 46.38 101 LYS A CA 1
ATOM 767 C C . LYS A 1 101 ? 22.119 0.108 -2.963 1.00 46.38 101 LYS A C 1
ATOM 769 O O . LYS A 1 101 ? 22.857 -0.607 -3.637 1.00 46.38 101 LYS A O 1
ATOM 774 N N . GLU A 1 102 ? 21.845 -0.152 -1.686 1.00 43.91 102 GLU A N 1
ATOM 775 C CA . GLU A 1 102 ? 22.266 -1.358 -0.973 1.00 43.91 102 GLU A CA 1
ATOM 776 C C . GLU A 1 102 ? 21.358 -2.569 -1.260 1.00 43.91 102 GLU A C 1
ATOM 778 O O . GLU A 1 102 ? 21.884 -3.672 -1.367 1.00 43.91 102 GLU A O 1
ATOM 783 N N . GLU A 1 103 ? 20.052 -2.389 -1.521 1.00 49.06 103 GLU A N 1
ATOM 784 C CA . GLU A 1 103 ? 19.152 -3.510 -1.880 1.00 49.06 103 GLU A CA 1
ATOM 785 C C . GLU A 1 103 ? 19.387 -4.032 -3.311 1.00 49.06 103 GLU A C 1
ATOM 787 O O . GLU A 1 103 ? 19.155 -5.208 -3.595 1.00 49.06 103 GLU A O 1
ATOM 792 N N . ASP A 1 104 ? 19.934 -3.194 -4.202 1.00 48.41 104 ASP A N 1
ATOM 793 C CA . ASP A 1 104 ? 20.257 -3.554 -5.593 1.00 48.41 104 ASP A CA 1
ATOM 794 C C . ASP A 1 104 ? 21.304 -4.686 -5.699 1.00 48.41 104 ASP A C 1
ATOM 796 O O . ASP A 1 104 ? 21.460 -5.290 -6.761 1.00 48.41 104 ASP A O 1
ATOM 800 N N . ARG A 1 105 ? 22.056 -4.974 -4.624 1.00 45.84 105 ARG A N 1
ATOM 801 C CA . ARG A 1 105 ? 23.135 -5.979 -4.632 1.00 45.84 105 ARG A CA 1
ATOM 802 C C . ARG A 1 105 ? 22.713 -7.363 -4.156 1.00 45.84 105 ARG A C 1
ATOM 804 O O . ARG A 1 105 ? 23.368 -8.330 -4.534 1.00 45.84 105 ARG A O 1
ATOM 811 N N . GLU A 1 106 ? 21.645 -7.473 -3.372 1.00 44.16 106 GLU A N 1
ATOM 812 C CA . GLU A 1 106 ? 21.241 -8.754 -2.772 1.00 44.16 106 GLU A CA 1
ATOM 813 C C . GLU A 1 106 ? 20.095 -9.445 -3.519 1.00 44.16 106 GLU A C 1
ATOM 815 O O . GLU A 1 106 ? 19.854 -10.629 -3.298 1.00 44.16 106 GLU A O 1
ATOM 820 N N . SER A 1 107 ? 19.429 -8.752 -4.449 1.00 47.59 107 SER A N 1
ATOM 821 C CA . SER A 1 107 ? 18.145 -9.216 -4.979 1.00 47.59 107 SER A CA 1
ATOM 822 C C . SER A 1 107 ? 18.039 -9.229 -6.506 1.00 47.59 107 SER A C 1
ATOM 824 O O . SER A 1 107 ? 17.072 -8.769 -7.113 1.00 47.59 107 SER A O 1
ATOM 826 N N . SER A 1 108 ? 19.037 -9.829 -7.151 1.00 46.78 108 SER A N 1
ATOM 827 C CA . SER A 1 108 ? 19.152 -10.044 -8.603 1.00 46.78 108 SER A CA 1
ATOM 828 C C . SER A 1 108 ? 18.130 -11.035 -9.203 1.00 46.78 108 SER A C 1
ATOM 830 O O . SER A 1 108 ? 18.377 -11.641 -10.245 1.00 46.78 108 SER A O 1
ATOM 832 N N . GLY A 1 109 ? 16.963 -11.200 -8.573 1.00 57.34 109 GLY A N 1
ATOM 833 C CA . GLY A 1 109 ? 15.855 -12.022 -9.057 1.00 57.34 109 GLY A CA 1
ATOM 834 C C . GLY A 1 109 ? 14.686 -11.177 -9.571 1.00 57.34 109 GLY A C 1
ATOM 835 O O . GLY A 1 109 ? 14.302 -10.181 -8.962 1.00 57.34 109 GLY A O 1
ATOM 836 N N . MET A 1 110 ? 14.054 -11.610 -10.665 1.00 57.03 110 MET A N 1
ATOM 837 C CA . MET A 1 110 ? 12.849 -10.975 -11.229 1.00 57.03 110 MET A CA 1
ATOM 838 C C . MET A 1 110 ? 11.678 -10.871 -10.234 1.00 57.03 110 MET A C 1
ATOM 840 O O . MET A 1 110 ? 10.857 -9.957 -10.343 1.00 57.03 110 MET A O 1
ATOM 844 N N . GLU A 1 111 ? 11.595 -11.797 -9.274 1.00 61.78 111 GLU A N 1
ATOM 845 C CA . GLU A 1 111 ? 10.608 -11.765 -8.186 1.00 61.78 111 GLU A CA 1
ATOM 846 C C . GLU A 1 111 ? 10.892 -10.655 -7.176 1.00 61.78 111 GLU A C 1
ATOM 848 O O . GLU A 1 111 ? 9.950 -10.090 -6.623 1.00 61.78 111 GLU A O 1
ATOM 853 N N . SER A 1 112 ? 12.159 -10.272 -6.991 1.00 74.50 112 SER A N 1
ATOM 854 C CA . SER A 1 112 ? 12.489 -9.189 -6.076 1.00 74.50 112 SER A CA 1
ATOM 855 C C . SER A 1 112 ? 11.875 -7.885 -6.528 1.00 74.50 112 SER A C 1
ATOM 857 O O . SER A 1 112 ? 11.173 -7.268 -5.745 1.00 74.50 112 SER A O 1
ATOM 859 N N . VAL A 1 113 ? 12.084 -7.489 -7.789 1.00 81.00 113 VAL A N 1
ATOM 860 C CA . VAL A 1 113 ? 11.578 -6.207 -8.314 1.00 81.00 113 VAL A CA 1
ATOM 861 C C . VAL A 1 113 ? 10.049 -6.148 -8.255 1.00 81.00 113 VAL A C 1
ATOM 863 O O . VAL A 1 113 ? 9.468 -5.085 -8.021 1.00 81.00 113 VAL A O 1
ATOM 866 N N . ALA A 1 114 ? 9.392 -7.300 -8.435 1.00 85.69 114 ALA A N 1
ATOM 867 C CA . ALA A 1 114 ? 7.944 -7.439 -8.330 1.00 85.69 114 ALA A CA 1
ATOM 868 C C . ALA A 1 114 ? 7.428 -7.164 -6.908 1.00 85.69 114 ALA A C 1
ATOM 870 O O . ALA A 1 114 ? 6.398 -6.508 -6.747 1.00 85.69 114 ALA A O 1
ATOM 871 N N . VAL A 1 115 ? 8.139 -7.634 -5.879 1.00 87.56 115 VAL A N 1
ATOM 872 C CA . VAL A 1 115 ? 7.753 -7.423 -4.478 1.00 87.56 115 VAL A CA 1
ATOM 873 C C . VAL A 1 115 ? 8.252 -6.071 -3.966 1.00 87.56 115 VAL A C 1
ATOM 875 O O . VAL A 1 115 ? 7.458 -5.308 -3.423 1.00 87.56 115 VAL A O 1
ATOM 878 N N . VAL A 1 116 ? 9.521 -5.732 -4.195 1.00 87.62 116 VAL A N 1
ATOM 879 C CA . VAL A 1 116 ? 10.162 -4.462 -3.834 1.00 87.62 116 VAL A CA 1
ATOM 880 C C . VAL A 1 116 ? 10.910 -3.890 -5.048 1.00 87.62 116 VAL A C 1
ATOM 882 O O . VAL A 1 116 ? 11.831 -4.531 -5.543 1.00 87.62 116 VAL A O 1
ATOM 885 N N . PRO A 1 117 ? 10.580 -2.681 -5.547 1.00 85.38 117 PRO A N 1
ATOM 886 C CA . PRO A 1 117 ? 9.703 -1.680 -4.944 1.00 85.38 117 PRO A CA 1
ATOM 887 C C . PRO A 1 117 ? 8.235 -1.701 -5.439 1.00 85.38 117 PRO A C 1
ATOM 889 O O . PRO A 1 117 ? 7.450 -0.846 -5.008 1.00 85.38 117 PRO A O 1
ATOM 892 N N . LEU A 1 118 ? 7.866 -2.581 -6.388 1.00 89.44 118 LEU A N 1
ATOM 893 C CA . LEU A 1 118 ? 6.574 -2.522 -7.100 1.00 89.44 118 LEU A CA 1
ATOM 894 C C . LEU A 1 118 ? 5.369 -2.795 -6.190 1.00 89.44 118 LEU A C 1
ATOM 896 O O . LEU A 1 118 ? 4.526 -1.911 -6.013 1.00 89.44 118 LEU A O 1
ATOM 900 N N . ALA A 1 119 ? 5.274 -3.983 -5.591 1.00 90.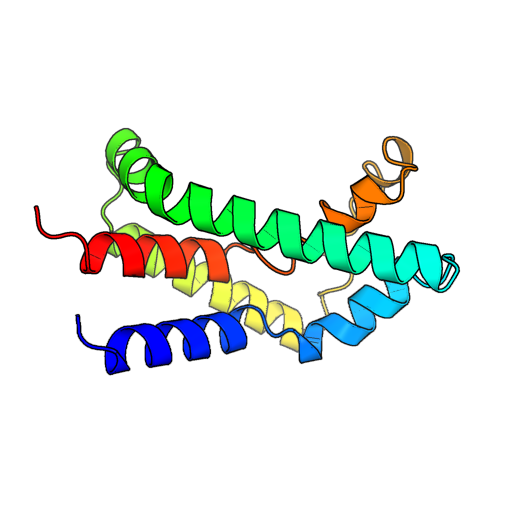75 119 ALA A N 1
ATOM 901 C CA . ALA A 1 119 ? 4.191 -4.268 -4.655 1.00 90.75 119 ALA A CA 1
ATOM 902 C C . ALA A 1 119 ? 4.330 -3.419 -3.384 1.00 90.75 119 ALA A C 1
ATOM 904 O O . ALA A 1 119 ? 3.393 -2.720 -2.999 1.00 90.75 119 ALA A O 1
ATOM 905 N N . LEU A 1 120 ? 5.521 -3.405 -2.784 1.00 89.81 120 LEU A N 1
ATOM 906 C CA . LEU A 1 120 ? 5.890 -2.595 -1.631 1.00 89.81 120 LEU A CA 1
ATOM 907 C C . LEU A 1 120 ? 7.069 -1.691 -1.968 1.00 89.81 120 LEU A C 1
ATOM 909 O O . LEU A 1 120 ? 8.065 -2.198 -2.452 1.00 89.81 120 LEU A O 1
ATOM 913 N N . PRO A 1 121 ? 7.060 -0.392 -1.637 1.00 85.12 121 PRO A N 1
ATOM 914 C CA . PRO A 1 121 ? 5.952 0.376 -1.077 1.00 85.12 121 PRO A CA 1
ATOM 915 C C . PRO A 1 121 ? 5.175 1.169 -2.144 1.00 85.12 121 PRO A C 1
ATOM 917 O O . PRO A 1 121 ? 4.572 2.181 -1.805 1.00 85.12 121 PRO A O 1
ATOM 920 N N . LEU A 1 122 ? 5.284 0.849 -3.445 1.00 88.94 122 LEU A N 1
ATOM 921 C CA . LEU A 1 122 ? 4.639 1.653 -4.499 1.00 88.94 122 LEU A CA 1
ATOM 922 C C . LEU A 1 122 ? 3.123 1.430 -4.569 1.00 88.94 122 LEU A C 1
ATOM 924 O O . LEU A 1 122 ? 2.381 2.404 -4.497 1.00 88.94 122 LEU A O 1
ATOM 928 N N . MET A 1 123 ? 2.666 0.182 -4.687 1.00 91.69 123 MET A N 1
ATOM 929 C CA . MET A 1 123 ? 1.236 -0.128 -4.802 1.00 91.69 123 MET A CA 1
ATOM 930 C C . MET A 1 123 ? 0.568 -0.316 -3.437 1.00 91.69 123 MET A C 1
ATOM 932 O O . MET A 1 123 ? -0.298 0.464 -3.049 1.00 91.69 123 MET A O 1
ATOM 936 N N . ALA A 1 124 ? 1.005 -1.307 -2.659 1.00 92.31 124 ALA A N 1
ATOM 937 C CA . ALA A 1 124 ? 0.583 -1.517 -1.276 1.00 92.31 124 ALA A CA 1
ATOM 938 C C . ALA A 1 124 ? 1.361 -0.590 -0.324 1.00 92.31 124 ALA A C 1
ATOM 940 O O . ALA A 1 124 ? 1.914 -1.006 0.689 1.00 92.31 124 ALA A O 1
ATOM 941 N N . GLY A 1 125 ? 1.459 0.685 -0.692 1.00 89.38 125 GLY A N 1
ATOM 942 C CA . GLY A 1 125 ? 2.143 1.698 0.095 1.00 89.38 125 GLY A CA 1
ATOM 943 C C . GLY A 1 125 ? 1.362 2.117 1.345 1.00 89.38 125 GLY A C 1
ATOM 944 O O . GLY A 1 125 ? 0.230 1.676 1.571 1.00 89.38 125 GLY A O 1
ATOM 945 N N . PRO A 1 126 ? 1.922 3.046 2.138 1.00 87.69 126 PRO A N 1
ATOM 946 C CA . PRO A 1 126 ? 1.309 3.510 3.381 1.00 87.69 126 PRO A CA 1
ATOM 947 C C . PRO A 1 126 ? -0.116 4.051 3.201 1.00 87.69 126 PRO A C 1
ATOM 949 O O . PRO A 1 126 ? -0.951 3.861 4.081 1.00 87.69 126 PRO A O 1
ATOM 952 N N . GLY A 1 127 ? -0.424 4.676 2.059 1.00 90.50 127 GLY A N 1
ATOM 953 C CA . GLY A 1 127 ? -1.771 5.180 1.785 1.00 90.50 127 GLY A CA 1
ATOM 954 C C . GLY A 1 127 ? -2.807 4.077 1.568 1.00 90.50 127 GLY A C 1
ATOM 955 O O . GLY A 1 127 ? -3.898 4.136 2.139 1.00 90.50 127 GLY A O 1
ATOM 956 N N . ALA A 1 128 ? -2.458 3.051 0.786 1.00 93.44 128 ALA A N 1
ATOM 957 C CA . ALA A 1 128 ? -3.328 1.906 0.534 1.00 93.44 128 ALA A CA 1
ATOM 958 C C . ALA A 1 128 ? -3.527 1.079 1.813 1.00 93.44 128 ALA A C 1
ATOM 960 O O . ALA A 1 128 ? -4.664 0.800 2.187 1.00 93.44 128 ALA A O 1
ATOM 961 N N . ILE A 1 129 ? -2.435 0.779 2.528 1.00 94.06 129 ILE A N 1
ATOM 962 C CA . ILE A 1 129 ? -2.469 0.061 3.810 1.0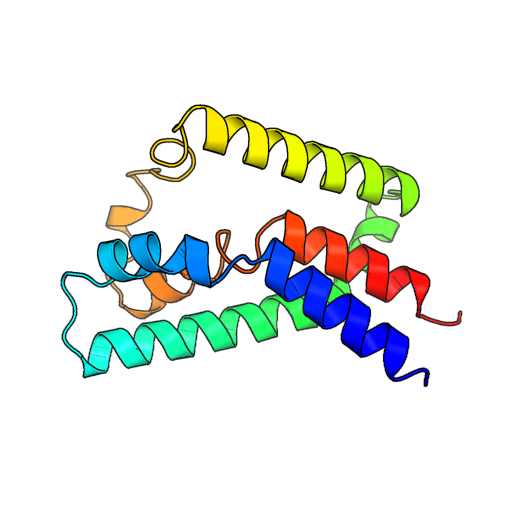0 94.06 129 ILE A CA 1
ATOM 963 C C . ILE A 1 129 ? -3.333 0.821 4.819 1.00 94.06 129 ILE A C 1
ATOM 965 O O . ILE A 1 129 ? -4.254 0.244 5.390 1.00 94.06 129 ILE A O 1
ATOM 969 N N . SER A 1 130 ? -3.094 2.123 5.009 1.00 93.12 130 SER A N 1
ATOM 970 C CA . SER A 1 130 ? -3.850 2.909 5.987 1.00 93.12 130 SER A CA 1
ATOM 971 C C . SER A 1 130 ? -5.348 2.935 5.674 1.00 93.12 130 SER A C 1
ATOM 973 O O . SER A 1 130 ? -6.169 2.706 6.563 1.00 93.12 130 SER A O 1
ATOM 975 N N . SER A 1 131 ? -5.703 3.126 4.401 1.00 92.25 131 SER A N 1
ATOM 976 C CA . SER A 1 131 ? -7.100 3.165 3.952 1.00 92.25 131 SER A CA 1
ATOM 977 C C . SER A 1 131 ? -7.811 1.828 4.140 1.00 92.25 131 SER A C 1
ATOM 979 O O . SER A 1 131 ? -8.966 1.805 4.560 1.00 92.25 131 SER A O 1
ATOM 981 N N . VAL A 1 132 ? -7.120 0.717 3.868 1.00 94.38 132 VAL A N 1
ATOM 982 C CA . VAL A 1 132 ? -7.646 -0.633 4.090 1.00 94.38 132 VAL A CA 1
ATOM 983 C C . VAL A 1 132 ? -7.903 -0.889 5.571 1.00 94.38 132 VAL A C 1
ATOM 985 O O . VAL A 1 132 ? -8.992 -1.343 5.904 1.00 94.38 132 VAL A O 1
ATOM 988 N N . ILE A 1 133 ? -6.958 -0.566 6.462 1.00 94.00 133 ILE A N 1
ATOM 989 C CA . ILE A 1 133 ? -7.146 -0.764 7.911 1.00 94.00 133 ILE A CA 1
ATOM 990 C C . ILE A 1 133 ? -8.331 0.061 8.413 1.00 94.00 133 ILE A C 1
ATOM 992 O O . ILE A 1 133 ? -9.191 -0.463 9.117 1.00 94.00 133 ILE A O 1
ATOM 996 N N . VAL A 1 134 ? -8.398 1.341 8.030 1.00 91.94 134 VAL A N 1
ATOM 997 C CA . VAL A 1 134 ? -9.482 2.237 8.450 1.00 91.94 134 VAL A CA 1
ATOM 998 C C . VAL A 1 134 ? -10.834 1.734 7.959 1.00 91.94 134 VAL A C 1
ATOM 1000 O O . VAL A 1 134 ? -11.763 1.626 8.755 1.00 91.94 134 VAL A O 1
ATOM 1003 N N . SER A 1 135 ? -10.936 1.373 6.679 1.00 91.25 135 SER A N 1
ATOM 1004 C CA . SER A 1 135 ? -12.187 0.874 6.113 1.00 91.25 135 SER A CA 1
ATOM 1005 C C . SER A 1 135 ? -12.595 -0.477 6.704 1.00 91.25 135 SER A C 1
ATOM 1007 O O . SER A 1 135 ? -13.774 -0.672 6.993 1.00 91.25 135 SER A O 1
ATOM 1009 N N . ALA A 1 136 ? -11.651 -1.395 6.929 1.00 90.81 136 ALA A N 1
ATOM 1010 C CA . ALA A 1 136 ? -11.937 -2.690 7.541 1.00 90.81 136 ALA A CA 1
ATOM 1011 C C . ALA A 1 136 ? -12.472 -2.524 8.971 1.00 90.81 136 ALA A C 1
ATOM 1013 O O . ALA A 1 136 ? -13.515 -3.085 9.294 1.00 90.81 136 ALA A O 1
ATOM 1014 N N . ALA A 1 137 ? -11.819 -1.692 9.787 1.00 88.12 137 ALA A N 1
ATOM 1015 C CA . ALA A 1 137 ? -12.195 -1.467 11.180 1.00 88.12 137 ALA A CA 1
ATOM 1016 C C . ALA A 1 137 ? -13.547 -0.751 11.347 1.00 88.12 137 ALA A C 1
ATOM 1018 O O . ALA A 1 137 ? -14.278 -1.045 12.289 1.00 88.12 137 ALA A O 1
ATOM 1019 N N . GLU A 1 138 ? -13.902 0.168 10.440 1.00 82.81 138 GLU A N 1
ATOM 1020 C CA . GLU A 1 138 ? -15.205 0.856 10.454 1.00 82.81 138 GLU A CA 1
ATOM 1021 C C . GLU A 1 138 ? -16.384 -0.063 10.099 1.00 82.81 138 GLU A C 1
ATOM 1023 O O . GLU A 1 138 ? -17.516 0.226 10.479 1.00 82.81 138 GLU A O 1
ATOM 1028 N N . ASN A 1 139 ? -16.134 -1.145 9.352 1.00 74.56 139 ASN A N 1
ATOM 1029 C CA . ASN A 1 139 ? -17.180 -1.992 8.769 1.00 74.56 139 ASN A CA 1
ATOM 1030 C C . ASN A 1 139 ? -17.256 -3.403 9.368 1.00 74.56 139 ASN A C 1
ATOM 1032 O O . ASN A 1 139 ? -18.118 -4.187 8.969 1.00 74.56 139 ASN A O 1
ATOM 1036 N N . THR A 1 140 ? -16.394 -3.736 10.328 1.00 62.88 140 THR A N 1
ATOM 1037 C CA . THR A 1 140 ? -16.574 -4.896 11.208 1.00 62.88 140 THR A CA 1
ATOM 1038 C C . THR A 1 140 ? -17.625 -4.582 12.279 1.00 62.88 140 THR A C 1
ATOM 1040 O O . THR A 1 140 ? -17.374 -3.711 13.114 1.00 62.88 140 THR A O 1
ATOM 1043 N N . PRO A 1 141 ? -18.786 -5.268 12.303 1.00 44.88 141 PRO A N 1
ATOM 1044 C CA . PRO A 1 141 ? -19.642 -5.259 13.480 1.00 44.88 141 PRO A CA 1
ATOM 1045 C C . PRO A 1 141 ? -18.913 -6.031 14.589 1.00 44.88 141 PRO A C 1
ATOM 1047 O O . PRO A 1 141 ? -18.430 -7.137 14.345 1.00 44.88 141 PRO A O 1
ATOM 1050 N N . LEU A 1 142 ? -18.778 -5.420 15.768 1.00 45.25 142 LEU A N 1
ATOM 1051 C CA . LEU A 1 142 ? -18.387 -6.127 16.993 1.00 45.25 142 LEU A CA 1
ATOM 1052 C C . LEU A 1 142 ? -19.439 -7.180 17.358 1.00 45.25 142 LEU A C 1
ATOM 1054 O O . LEU A 1 142 ? -20.644 -6.876 17.189 1.00 45.25 142 LEU A O 1
#

pLDDT: mean 83.79, std 15.29, range [43.91, 95.88]

Solvent-accessible surface area (backbone atoms only — not comparable to full-atom values): 7885 Å² total; per-residue (Å²): 134,65,66,68,56,57,52,52,51,50,54,51,46,50,63,66,38,31,66,76,78,41,45,66,56,51,52,64,76,38,65,89,48,55,75,70,56,40,53,49,28,53,51,50,15,54,51,47,27,53,52,52,53,53,49,33,49,71,45,36,57,57,54,33,55,75,71,70,49,50,72,67,58,52,50,54,52,34,52,50,51,44,51,52,50,55,54,39,49,78,70,65,46,68,75,66,81,73,62,64,75,71,58,73,73,78,46,91,45,68,66,38,49,13,45,50,53,46,13,36,60,56,40,52,13,69,54,39,49,43,50,42,30,53,53,41,63,74,68,54,83,130